Protein AF-A0A8K9WT64-F1 (afdb_monomer_lite)

Sequence (60 aa):
MSENILSYSMKRRLNQDVLPFSAFLTGDFCRRHSYLRVSMMEECNLRCKHFEQYYSISRQ

pLDDT: mean 72.9, std 15.62, range [37.66, 92.06]

Organism: Oncorhynchus mykiss (NCBI:txid8022)

Structure (mmCIF, N/CA/C/O backbone):
data_AF-A0A8K9WT64-F1
#
_entry.id   AF-A0A8K9WT64-F1
#
loop_
_atom_site.group_PDB
_atom_site.id
_atom_site.type_symbol
_atom_site.label_atom_id
_atom_site.label_alt_id
_atom_site.label_comp_id
_atom_site.label_asym_id
_atom_site.label_entity_id
_atom_site.label_seq_id
_atom_site.pdbx_PDB_ins_code
_atom_site.Cartn_x
_atom_site.Cartn_y
_atom_site.Cartn_z
_atom_site.occupancy
_atom_site.B_iso_or_equiv
_atom_site.auth_seq_id
_atom_site.auth_comp_id
_atom_site.auth_asym_id
_atom_site.auth_atom_id
_atom_site.pdbx_PDB_model_num
ATOM 1 N N . MET A 1 1 ? 32.354 -43.185 -32.253 1.00 37.66 1 MET A N 1
ATOM 2 C CA . MET A 1 1 ? 32.900 -41.811 -32.338 1.00 37.66 1 MET A CA 1
ATOM 3 C C . MET A 1 1 ? 32.020 -41.071 -33.326 1.00 37.66 1 MET A C 1
ATOM 5 O O . MET A 1 1 ? 31.959 -41.527 -34.452 1.00 37.66 1 MET A O 1
ATOM 9 N N . SER A 1 2 ? 31.221 -40.060 -33.015 1.00 37.94 2 SER A N 1
ATOM 10 C CA . SER A 1 2 ? 31.172 -39.065 -31.935 1.00 37.94 2 SER A CA 1
ATOM 11 C C . SER A 1 2 ? 29.698 -38.627 -31.811 1.00 37.94 2 SER A C 1
ATOM 13 O O . SER A 1 2 ? 29.069 -38.346 -32.825 1.00 37.94 2 SER A O 1
ATOM 15 N N . GLU A 1 3 ? 29.060 -38.829 -30.659 1.00 45.34 3 GLU A N 1
ATOM 16 C CA . GLU A 1 3 ? 28.794 -37.784 -29.648 1.00 45.34 3 GLU A CA 1
ATOM 17 C C . GLU A 1 3 ? 27.842 -36.666 -30.122 1.00 45.34 3 GLU A C 1
ATOM 19 O O . GLU A 1 3 ? 28.216 -35.763 -30.863 1.00 45.34 3 GLU A O 1
ATOM 24 N N . ASN A 1 4 ? 26.598 -36.772 -29.638 1.00 53.41 4 ASN A N 1
ATOM 25 C CA . ASN A 1 4 ? 25.768 -35.703 -29.078 1.00 53.41 4 ASN A CA 1
ATOM 26 C C . ASN A 1 4 ? 25.894 -34.293 -29.666 1.00 53.41 4 ASN A C 1
ATOM 28 O O . ASN A 1 4 ? 26.686 -33.485 -29.192 1.00 53.41 4 ASN A O 1
ATOM 32 N N . ILE A 1 5 ? 24.935 -33.914 -30.513 1.00 50.56 5 ILE A N 1
ATOM 33 C CA . ILE A 1 5 ? 24.424 -32.541 -30.475 1.00 50.56 5 ILE A CA 1
ATOM 34 C C . ILE A 1 5 ? 22.895 -32.607 -30.490 1.00 50.56 5 ILE A C 1
ATOM 36 O O . ILE A 1 5 ? 22.236 -32.340 -31.494 1.00 50.56 5 ILE A O 1
ATOM 40 N N . LEU A 1 6 ? 22.329 -32.943 -29.325 1.00 49.72 6 LEU A N 1
ATOM 41 C CA . LEU A 1 6 ? 21.040 -32.405 -28.879 1.00 49.72 6 LEU A CA 1
ATOM 42 C C . LEU A 1 6 ? 21.177 -30.874 -28.848 1.00 49.72 6 LEU A C 1
ATOM 44 O O . LEU A 1 6 ? 21.372 -30.251 -27.807 1.00 49.72 6 LEU A O 1
ATOM 48 N N . SER A 1 7 ? 21.157 -30.265 -30.032 1.00 45.62 7 SER A N 1
ATOM 49 C CA . SER A 1 7 ? 21.124 -28.824 -30.216 1.00 45.62 7 SER A CA 1
ATOM 50 C C . SER A 1 7 ? 19.722 -28.388 -29.842 1.00 45.62 7 SER A C 1
ATOM 52 O O . SER A 1 7 ? 18.795 -28.444 -30.644 1.00 45.62 7 SER A O 1
ATOM 54 N N . TYR A 1 8 ? 19.585 -28.045 -28.567 1.00 50.69 8 TYR A N 1
ATOM 55 C CA . TYR A 1 8 ? 18.524 -27.275 -27.941 1.00 50.69 8 TYR A CA 1
ATOM 56 C C . TYR A 1 8 ? 17.936 -26.221 -28.903 1.00 50.69 8 TYR A C 1
ATOM 58 O O . TYR A 1 8 ? 18.314 -25.049 -28.885 1.00 50.69 8 TYR A O 1
ATOM 66 N N . SER A 1 9 ? 16.986 -26.606 -29.758 1.00 52.78 9 SER A N 1
ATOM 67 C CA . SER A 1 9 ? 16.320 -25.690 -30.690 1.00 52.78 9 SER A CA 1
ATOM 68 C C . SER A 1 9 ? 15.100 -25.034 -30.042 1.00 52.78 9 SER A C 1
ATOM 70 O O . SER A 1 9 ? 14.075 -24.821 -30.685 1.00 52.78 9 SER A O 1
ATOM 72 N N . MET A 1 10 ? 15.204 -24.693 -28.756 1.00 58.12 10 MET A N 1
ATOM 73 C CA . MET A 1 10 ? 14.192 -23.931 -28.025 1.00 58.12 10 MET A CA 1
ATOM 74 C C . MET A 1 10 ? 14.728 -22.538 -27.679 1.00 58.12 10 MET A C 1
ATOM 76 O O . MET A 1 10 ? 14.641 -22.048 -26.558 1.00 58.12 10 MET A O 1
ATOM 80 N N . LYS A 1 11 ? 15.324 -21.874 -28.673 1.00 60.84 11 LYS A N 1
ATOM 81 C CA . LYS A 1 11 ? 15.649 -20.448 -28.614 1.00 60.84 11 LYS A CA 1
ATOM 82 C C . LYS A 1 11 ? 14.991 -19.750 -29.791 1.00 60.84 11 LYS A C 1
ATOM 84 O O . LYS A 1 11 ? 15.461 -19.878 -30.920 1.00 60.84 11 LYS A O 1
ATOM 89 N N . ARG A 1 12 ? 13.936 -18.993 -29.471 1.00 57.25 12 ARG A N 1
ATOM 90 C CA . ARG A 1 12 ? 13.567 -17.665 -30.011 1.00 57.25 12 ARG A CA 1
ATOM 91 C C . ARG A 1 12 ? 12.045 -17.510 -30.090 1.00 57.25 12 ARG A C 1
ATOM 93 O O . ARG A 1 12 ? 11.503 -17.705 -31.165 1.00 57.25 12 ARG A O 1
ATOM 100 N N . ARG A 1 13 ? 11.401 -17.117 -28.978 1.00 57.50 13 ARG A N 1
ATOM 101 C CA . ARG A 1 13 ? 10.251 -16.171 -28.917 1.00 57.50 13 ARG A CA 1
ATOM 102 C C . ARG A 1 13 ? 10.068 -15.527 -27.523 1.00 57.50 13 ARG A C 1
ATOM 104 O O . ARG A 1 13 ? 8.977 -15.102 -27.189 1.00 57.50 13 ARG A O 1
ATOM 111 N N . LEU A 1 14 ? 11.111 -15.433 -26.692 1.00 58.88 14 LEU A N 1
ATOM 112 C CA . LEU A 1 14 ? 10.983 -14.826 -25.353 1.00 58.88 14 LEU A CA 1
ATOM 113 C C . LEU A 1 14 ? 11.227 -13.308 -25.318 1.00 58.88 14 LEU A C 1
ATOM 115 O O . LEU A 1 14 ? 11.248 -12.749 -24.239 1.00 58.88 14 LEU A O 1
ATOM 119 N N . ASN A 1 15 ? 11.437 -12.632 -26.452 1.00 56.69 15 ASN A N 1
ATOM 120 C CA . ASN A 1 15 ? 12.021 -11.281 -26.446 1.00 56.69 15 ASN A CA 1
ATOM 121 C C . ASN A 1 15 ? 11.266 -10.222 -27.258 1.00 56.69 15 ASN A C 1
ATOM 123 O O . ASN A 1 15 ? 11.867 -9.200 -27.569 1.00 56.69 15 ASN A O 1
ATOM 127 N N . GLN A 1 16 ? 10.000 -10.429 -27.633 1.00 58.59 16 GLN A N 1
ATOM 128 C CA . GLN A 1 16 ? 9.259 -9.353 -28.318 1.00 58.59 16 GLN A CA 1
ATOM 129 C C . GLN A 1 16 ? 8.160 -8.712 -27.470 1.00 58.59 16 GLN A C 1
ATOM 131 O O . GLN A 1 16 ? 7.955 -7.516 -27.615 1.00 58.59 16 GLN A O 1
ATOM 136 N N . ASP A 1 17 ? 7.610 -9.421 -26.478 1.00 66.38 17 ASP A N 1
ATOM 137 C CA . ASP A 1 17 ? 6.513 -8.890 -25.651 1.00 66.38 17 ASP A CA 1
ATOM 138 C C . ASP A 1 17 ? 6.743 -9.059 -24.138 1.00 66.38 17 ASP A C 1
ATOM 140 O O . ASP A 1 17 ? 5.794 -9.133 -23.357 1.00 66.38 17 ASP A O 1
ATOM 144 N N . VAL A 1 18 ? 8.000 -9.155 -23.683 1.00 74.25 18 VAL A N 1
ATOM 145 C CA . VAL A 1 18 ? 8.269 -9.135 -22.236 1.00 74.25 18 VAL A CA 1
ATOM 146 C C . VAL A 1 18 ? 8.119 -7.702 -21.754 1.00 74.25 18 VAL A C 1
ATOM 148 O O . VAL A 1 18 ? 9.010 -6.871 -21.932 1.00 74.25 18 VAL A O 1
ATOM 151 N N . LEU A 1 19 ? 6.957 -7.419 -21.169 1.00 78.31 19 LEU A N 1
ATOM 152 C CA . LEU A 1 19 ? 6.670 -6.135 -20.549 1.00 78.31 19 LEU A CA 1
ATOM 153 C C . LEU A 1 19 ? 7.701 -5.836 -19.448 1.00 78.31 19 LEU A C 1
ATOM 155 O O .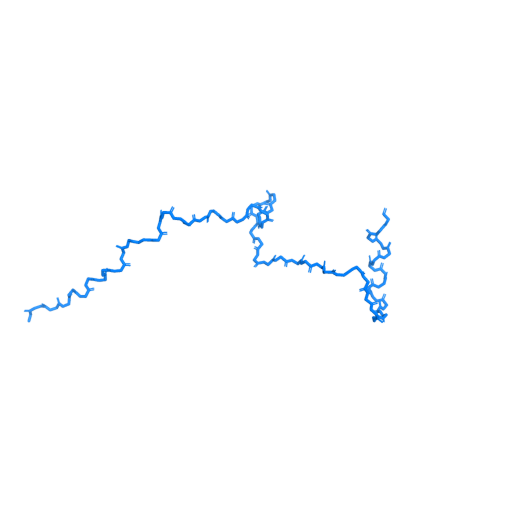 LEU A 1 19 ? 8.124 -6.750 -18.728 1.00 78.31 19 LEU A O 1
ATOM 159 N N . PRO A 1 20 ? 8.105 -4.562 -19.291 1.00 84.25 20 PRO A N 1
ATOM 160 C CA . PRO A 1 20 ? 8.953 -4.165 -18.179 1.00 84.25 20 PRO A CA 1
ATOM 161 C C . PRO A 1 20 ? 8.260 -4.462 -16.844 1.00 84.25 20 PRO A C 1
ATOM 163 O O . PRO A 1 20 ? 7.032 -4.529 -16.752 1.00 84.25 20 PRO A O 1
ATOM 166 N N . PHE A 1 21 ? 9.059 -4.631 -15.788 1.00 83.62 21 PHE A N 1
ATOM 167 C CA . PHE A 1 21 ? 8.530 -4.817 -14.439 1.00 83.62 21 PHE A CA 1
ATOM 168 C C . PHE A 1 21 ? 7.631 -3.635 -14.055 1.00 83.62 21 PHE A C 1
ATOM 170 O O . PHE A 1 21 ? 7.947 -2.487 -14.369 1.00 83.62 21 PHE A O 1
ATOM 177 N N . SER A 1 22 ? 6.510 -3.921 -13.387 1.00 87.50 22 SER A N 1
ATOM 178 C CA . SER A 1 22 ? 5.526 -2.896 -13.042 1.00 87.50 22 SER A CA 1
ATOM 179 C C . SER A 1 22 ? 6.180 -1.759 -12.253 1.00 87.50 22 SER A C 1
ATOM 181 O O . SER A 1 22 ? 6.730 -1.979 -11.171 1.00 87.50 22 SER A O 1
ATOM 183 N N . ALA A 1 23 ? 6.089 -0.536 -12.782 1.00 87.25 23 ALA A N 1
ATOM 184 C CA . ALA A 1 23 ? 6.594 0.665 -12.117 1.00 87.25 23 ALA A CA 1
ATOM 185 C C . ALA A 1 23 ? 5.957 0.847 -10.730 1.00 87.25 23 ALA A C 1
ATOM 187 O O . ALA A 1 23 ? 6.617 1.285 -9.800 1.00 87.25 23 ALA A O 1
ATOM 188 N N . PHE A 1 24 ? 4.710 0.401 -10.562 1.00 87.38 24 PHE A N 1
ATOM 189 C CA . PHE A 1 24 ? 3.999 0.423 -9.285 1.00 87.38 24 PHE A CA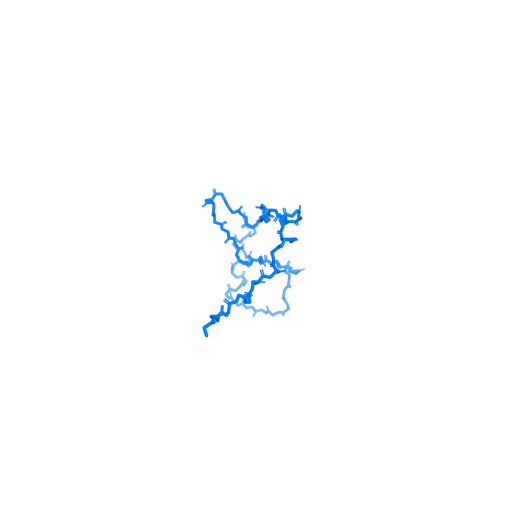 1
ATOM 190 C C . PHE A 1 24 ? 4.657 -0.444 -8.195 1.00 87.38 24 PHE A C 1
ATOM 192 O O . PHE A 1 24 ? 4.554 -0.145 -7.011 1.00 87.38 24 PHE A O 1
ATOM 199 N N . LEU A 1 25 ? 5.356 -1.515 -8.581 1.00 90.88 25 LEU A N 1
ATOM 200 C CA . LEU A 1 25 ? 6.104 -2.368 -7.652 1.00 90.88 25 LEU A CA 1
ATOM 201 C C . LEU A 1 25 ? 7.569 -1.936 -7.512 1.00 90.88 25 LEU A C 1
ATOM 203 O O . LEU A 1 25 ? 8.369 -2.666 -6.922 1.00 90.88 25 LEU A O 1
ATOM 207 N N . THR A 1 26 ? 7.932 -0.776 -8.056 1.00 90.94 26 THR A N 1
ATOM 208 C CA . THR A 1 26 ? 9.274 -0.204 -7.962 1.00 90.94 26 THR A CA 1
ATOM 209 C C . THR A 1 26 ? 9.214 1.011 -7.044 1.00 90.94 26 THR A C 1
ATOM 211 O O . THR A 1 26 ? 8.628 2.025 -7.398 1.00 90.94 26 THR A O 1
ATOM 214 N N . GLY A 1 27 ? 9.790 0.900 -5.847 1.00 85.00 27 GLY A N 1
ATO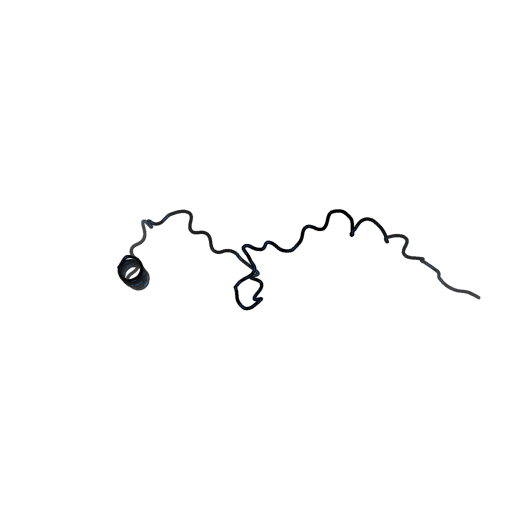M 215 C CA . GLY A 1 27 ? 9.901 2.036 -4.926 1.00 85.00 27 GLY A CA 1
ATOM 216 C C . GLY A 1 27 ? 11.052 2.978 -5.298 1.00 85.00 27 GLY A C 1
ATOM 217 O O . GLY A 1 27 ? 11.945 2.604 -6.061 1.00 85.00 27 GLY A O 1
ATOM 218 N N . ASP A 1 28 ? 11.089 4.160 -4.677 1.00 82.06 28 ASP A N 1
ATOM 219 C CA . ASP A 1 28 ? 12.050 5.242 -4.975 1.00 82.06 28 ASP A CA 1
ATOM 220 C C . ASP A 1 28 ? 13.528 4.824 -4.868 1.00 82.06 28 ASP A C 1
ATOM 222 O O . ASP A 1 28 ? 14.391 5.321 -5.586 1.00 82.06 28 ASP A O 1
ATOM 226 N N . PHE A 1 29 ? 13.834 3.849 -4.007 1.00 84.25 29 PHE A N 1
ATOM 227 C CA . PHE A 1 29 ? 15.192 3.331 -3.790 1.00 84.25 29 PHE A CA 1
ATOM 228 C C . PHE A 1 29 ? 15.532 2.113 -4.662 1.00 84.25 29 PHE A C 1
ATOM 230 O O . PHE A 1 29 ? 16.305 1.252 -4.240 1.00 84.25 29 PHE A O 1
ATOM 237 N N . CYS A 1 30 ? 14.913 1.983 -5.841 1.00 76.06 30 CYS A N 1
ATOM 238 C CA . CYS A 1 30 ? 15.083 0.834 -6.740 1.00 76.06 30 CYS A CA 1
ATOM 239 C C . CYS A 1 30 ? 14.798 -0.520 -6.045 1.00 76.06 30 CYS A C 1
ATOM 241 O O . CYS A 1 30 ? 15.349 -1.569 -6.387 1.00 76.06 30 CYS A O 1
ATOM 243 N N . ARG A 1 31 ? 13.927 -0.509 -5.025 1.00 86.06 31 ARG A N 1
ATOM 244 C CA . ARG A 1 31 ? 13.448 -1.731 -4.370 1.00 86.06 31 ARG A CA 1
ATOM 245 C C . ARG A 1 31 ? 12.306 -2.297 -5.201 1.00 86.06 31 ARG A C 1
ATOM 247 O O . ARG A 1 31 ? 11.351 -1.586 -5.500 1.00 86.06 31 ARG A O 1
ATOM 254 N N . ARG A 1 32 ? 12.401 -3.581 -5.549 1.00 90.12 32 ARG A N 1
ATOM 255 C CA . ARG A 1 32 ? 11.330 -4.313 -6.235 1.00 90.12 32 ARG A CA 1
ATOM 256 C C . ARG A 1 32 ? 10.492 -5.059 -5.209 1.00 90.12 32 ARG A C 1
ATOM 258 O O . ARG A 1 32 ? 11.005 -5.941 -4.521 1.00 90.12 32 ARG A O 1
ATOM 265 N N . HIS A 1 33 ? 9.218 -4.712 -5.114 1.00 92.06 33 HIS A N 1
ATOM 266 C CA . HIS A 1 33 ? 8.271 -5.400 -4.250 1.00 92.06 33 HIS A CA 1
ATOM 267 C C . HIS A 1 33 ? 7.864 -6.732 -4.884 1.00 92.06 33 HIS A C 1
ATOM 269 O O . HIS A 1 33 ? 7.441 -6.780 -6.037 1.00 92.06 33 HIS A O 1
ATOM 275 N N . SER A 1 34 ? 7.999 -7.825 -4.133 1.00 89.62 34 SER A N 1
ATOM 276 C CA . SER A 1 34 ? 7.582 -9.161 -4.577 1.00 89.62 34 SER A CA 1
ATOM 277 C C . SER A 1 34 ? 6.088 -9.418 -4.377 1.00 89.62 34 SER A C 1
ATOM 279 O O . SER A 1 34 ? 5.548 -10.352 -4.962 1.00 89.62 34 SER A O 1
ATOM 281 N N . TYR A 1 35 ? 5.423 -8.600 -3.560 1.00 89.56 35 TYR A N 1
ATOM 282 C CA . TYR A 1 35 ? 3.995 -8.687 -3.295 1.00 89.56 35 TYR A CA 1
ATOM 283 C C . TYR A 1 35 ? 3.384 -7.298 -3.145 1.00 89.56 35 TYR A C 1
ATOM 285 O O . TYR A 1 35 ? 4.046 -6.341 -2.739 1.00 89.56 35 TYR A O 1
ATOM 293 N N . LEU A 1 36 ? 2.089 -7.226 -3.434 1.00 88.75 36 LEU A N 1
ATOM 294 C CA . LEU A 1 36 ? 1.261 -6.058 -3.198 1.00 88.75 36 LEU A CA 1
ATOM 295 C C . LEU A 1 36 ? 0.247 -6.383 -2.103 1.00 88.75 36 LEU A C 1
ATOM 297 O O . LEU A 1 36 ? -0.527 -7.329 -2.235 1.00 88.75 36 LEU A O 1
ATOM 301 N N . ARG A 1 37 ? 0.230 -5.590 -1.029 1.00 89.69 37 ARG A N 1
ATOM 302 C CA . ARG A 1 37 ? -0.817 -5.672 -0.007 1.00 89.69 37 ARG A CA 1
ATOM 303 C C . ARG A 1 37 ? -1.967 -4.747 -0.400 1.00 89.69 37 ARG A C 1
ATOM 305 O O . ARG A 1 37 ? -1.840 -3.536 -0.272 1.00 89.69 37 ARG A O 1
ATOM 312 N N . VAL A 1 38 ? -3.079 -5.323 -0.846 1.00 88.38 38 VAL A N 1
ATOM 313 C CA . VAL A 1 38 ? -4.339 -4.598 -1.064 1.00 88.38 38 VAL A CA 1
ATOM 314 C C . VAL A 1 38 ? -5.315 -4.976 0.043 1.00 88.38 38 VAL A C 1
ATOM 316 O O . VAL A 1 38 ? -5.529 -6.161 0.294 1.00 88.38 38 VAL A O 1
ATOM 319 N N . SER A 1 39 ? -5.910 -3.982 0.697 1.00 86.88 39 SER A N 1
ATOM 320 C CA . SER A 1 39 ? -7.025 -4.184 1.626 1.00 86.88 39 SER A CA 1
ATOM 321 C C . SER A 1 39 ? -8.331 -3.925 0.885 1.00 86.88 39 SER A C 1
ATOM 323 O O . SER A 1 39 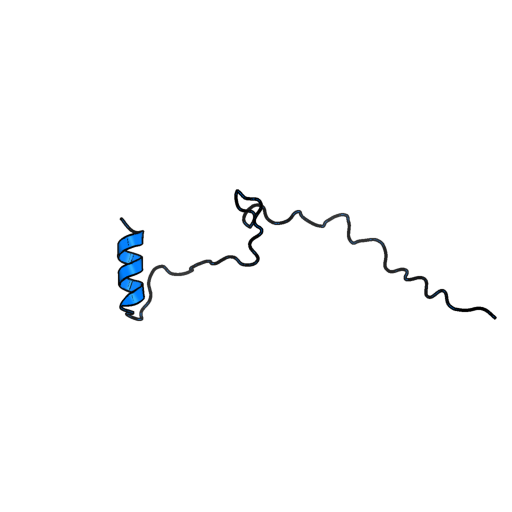? -8.505 -2.858 0.310 1.00 86.88 39 SER A O 1
ATOM 325 N N . MET A 1 40 ? -9.241 -4.898 0.879 1.00 89.31 40 MET A N 1
ATOM 326 C CA . MET A 1 40 ? -10.536 -4.771 0.192 1.00 89.31 40 MET A CA 1
ATOM 327 C C . MET A 1 40 ? -11.615 -4.111 1.054 1.00 89.31 40 MET A C 1
ATOM 329 O O . MET A 1 40 ? -12.596 -3.602 0.526 1.00 89.31 40 MET A O 1
ATOM 333 N N . MET A 1 41 ? -11.447 -4.142 2.375 1.00 87.25 41 MET A N 1
ATOM 334 C CA . MET A 1 41 ? -12.376 -3.564 3.339 1.00 87.25 41 MET A CA 1
ATOM 335 C C . MET A 1 41 ? -11.589 -2.800 4.394 1.00 87.25 41 MET A C 1
ATOM 337 O O . MET A 1 41 ? -10.552 -3.272 4.867 1.00 87.25 41 MET A O 1
ATOM 341 N N . GLU A 1 42 ? -12.099 -1.632 4.765 1.00 82.75 42 GLU A N 1
ATOM 342 C CA . GLU A 1 42 ? -11.556 -0.837 5.869 1.00 82.75 42 GLU A CA 1
ATOM 343 C C . GLU A 1 42 ? -12.113 -1.296 7.223 1.00 82.75 42 GLU A C 1
ATOM 345 O O . GLU A 1 42 ? -11.472 -1.108 8.256 1.00 82.75 42 GLU A O 1
ATOM 350 N N . GLU A 1 43 ? -13.273 -1.957 7.215 1.00 82.62 43 GLU A N 1
ATOM 351 C CA . GLU A 1 43 ? -13.960 -2.440 8.409 1.00 82.62 43 GLU A CA 1
ATOM 352 C C . GLU A 1 43 ?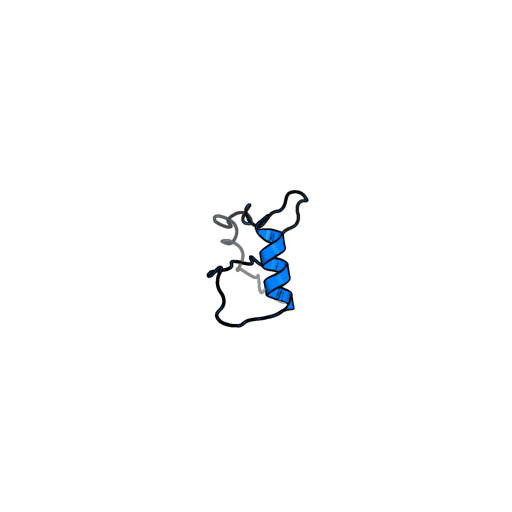 -13.813 -3.956 8.578 1.00 82.62 43 GLU A C 1
ATOM 354 O O . GLU A 1 43 ? -13.836 -4.731 7.620 1.00 82.62 43 GLU A O 1
ATOM 359 N N . CYS A 1 44 ? -13.663 -4.382 9.831 1.00 80.31 44 CYS A N 1
ATOM 360 C CA . CYS A 1 44 ? -13.588 -5.782 10.222 1.00 80.31 44 CYS A CA 1
ATOM 361 C C . CYS A 1 44 ? -14.577 -6.043 11.362 1.00 80.31 44 CYS A C 1
ATOM 363 O O . CYS A 1 44 ? -14.611 -5.299 12.339 1.00 80.31 44 CYS A O 1
ATOM 365 N N . ASN A 1 45 ? -15.338 -7.137 11.272 1.00 86.44 45 ASN A N 1
ATOM 366 C CA . ASN A 1 45 ? -16.322 -7.520 12.293 1.00 86.44 45 ASN A CA 1
ATOM 367 C C . ASN A 1 45 ? -15.682 -8.096 13.573 1.00 86.44 45 ASN A C 1
ATOM 369 O O . ASN A 1 45 ? -16.377 -8.340 14.559 1.00 86.44 45 ASN A O 1
ATOM 373 N N . LEU A 1 46 ? -14.366 -8.332 13.569 1.00 86.00 46 LEU A N 1
ATOM 374 C CA . LEU A 1 46 ? -13.611 -8.805 14.727 1.00 86.00 46 LEU A CA 1
ATOM 375 C C . LEU A 1 46 ? -12.949 -7.629 15.446 1.00 86.00 46 LEU A C 1
ATOM 377 O O . LEU A 1 46 ? -12.188 -6.870 14.847 1.00 86.00 46 LEU A O 1
ATOM 381 N N . ARG A 1 47 ? -13.179 -7.530 16.758 1.00 84.06 47 ARG A N 1
ATOM 382 C CA . ARG A 1 47 ? -12.546 -6.518 17.611 1.00 84.06 47 ARG A CA 1
ATOM 383 C C . ARG A 1 47 ? -11.214 -7.026 18.144 1.00 84.06 47 ARG A C 1
ATOM 385 O O . ARG A 1 47 ? -11.170 -7.962 18.940 1.00 84.06 47 ARG A O 1
ATOM 392 N N . CYS A 1 48 ? -10.122 -6.410 17.700 1.00 83.75 48 CYS A N 1
ATOM 393 C CA . CYS A 1 48 ? -8.766 -6.741 18.129 1.00 83.75 48 CYS A CA 1
ATOM 394 C C . CYS A 1 48 ? -8.106 -5.513 18.761 1.00 83.75 48 CYS A C 1
ATOM 396 O O . CYS A 1 48 ? -7.875 -4.517 18.077 1.00 83.75 48 CYS A O 1
ATOM 398 N N . LYS A 1 49 ? -7.732 -5.611 20.046 1.00 80.69 49 LYS A N 1
ATOM 399 C CA . LYS A 1 49 ? -7.145 -4.496 20.815 1.00 80.69 49 LYS A CA 1
ATOM 400 C C . LYS A 1 49 ? -5.917 -3.875 20.139 1.00 80.69 49 LYS A C 1
ATOM 402 O O . LYS A 1 49 ? -5.777 -2.661 20.113 1.00 80.69 49 LYS A O 1
ATOM 407 N N . HIS A 1 50 ? -5.034 -4.705 19.584 1.00 82.44 50 HIS A N 1
ATOM 408 C CA . HIS A 1 50 ? -3.805 -4.228 18.947 1.00 82.44 50 HIS A CA 1
ATOM 409 C C . HIS A 1 50 ? -4.077 -3.480 17.632 1.00 82.44 50 HIS A C 1
ATOM 411 O O . HIS A 1 50 ? -3.389 -2.522 17.294 1.00 82.44 50 HIS A O 1
ATOM 417 N N . PHE A 1 51 ? -5.100 -3.907 16.894 1.00 78.56 51 PHE A N 1
ATOM 418 C CA . PHE A 1 51 ? -5.408 -3.368 15.575 1.00 78.56 51 PHE A CA 1
ATOM 419 C C . PHE A 1 51 ? -6.284 -2.109 15.636 1.00 78.56 51 PHE A C 1
ATOM 421 O O . PHE A 1 51 ? -6.071 -1.182 14.859 1.00 78.56 51 PHE A O 1
ATOM 428 N N . GLU A 1 52 ? -7.206 -2.022 16.601 1.00 73.62 52 GLU A N 1
ATOM 429 C CA . GLU A 1 52 ? -8.017 -0.815 16.839 1.00 73.62 52 GLU A CA 1
ATOM 430 C C . GLU A 1 52 ? -7.143 0.402 17.185 1.00 73.62 52 GLU A C 1
ATOM 432 O O . GLU A 1 52 ? -7.369 1.510 16.689 1.00 73.62 52 GLU A O 1
ATOM 437 N N . GLN A 1 53 ? -6.084 0.185 17.971 1.00 69.44 53 GLN A N 1
ATOM 438 C CA . GLN A 1 53 ? -5.125 1.236 18.305 1.00 69.44 53 GLN A CA 1
ATOM 439 C C . GLN A 1 53 ? -4.367 1.735 17.061 1.00 69.44 53 GLN A C 1
ATOM 441 O O . GLN A 1 53 ? -4.188 2.939 16.894 1.00 69.44 53 GLN A O 1
ATOM 446 N N . TYR A 1 54 ? -3.971 0.831 16.158 1.00 69.50 54 TYR A N 1
ATOM 447 C CA . TYR A 1 54 ? -3.267 1.175 14.917 1.00 69.50 54 TYR A CA 1
ATOM 448 C C . TYR A 1 54 ? -4.141 1.979 13.938 1.00 69.50 54 TYR A C 1
ATOM 450 O O . TYR A 1 54 ? -3.679 2.963 13.355 1.00 69.50 54 TYR A O 1
ATOM 458 N N . TYR A 1 55 ? -5.416 1.606 13.790 1.00 68.81 55 TYR A N 1
ATOM 459 C CA . TYR A 1 55 ? -6.353 2.341 12.932 1.00 68.81 55 TYR A CA 1
ATOM 460 C C . TYR A 1 55 ? -6.611 3.768 13.414 1.00 68.81 55 TYR A C 1
ATOM 462 O O . TYR A 1 55 ? -6.704 4.684 12.599 1.00 68.81 55 TYR A O 1
ATOM 470 N N . SER A 1 56 ? -6.683 3.959 14.731 1.00 61.69 56 SER A N 1
ATOM 471 C CA . SER A 1 56 ? -6.892 5.276 15.339 1.00 61.69 56 SER A CA 1
ATOM 472 C C . SER A 1 56 ? -5.729 6.234 15.050 1.00 61.69 56 SER A C 1
ATOM 474 O O . SER A 1 56 ? -5.955 7.410 14.791 1.00 61.69 56 SER A O 1
ATOM 476 N N . ILE A 1 57 ? -4.493 5.724 15.037 1.00 61.22 57 ILE A N 1
ATOM 477 C CA . ILE A 1 57 ? -3.278 6.511 14.765 1.00 61.22 57 ILE A CA 1
ATOM 478 C C . ILE A 1 57 ? -3.147 6.856 13.274 1.00 61.22 57 ILE A C 1
ATOM 480 O O . ILE A 1 57 ? -2.639 7.912 12.930 1.00 61.22 57 ILE A O 1
ATOM 484 N N . SER A 1 58 ? -3.611 5.977 12.383 1.0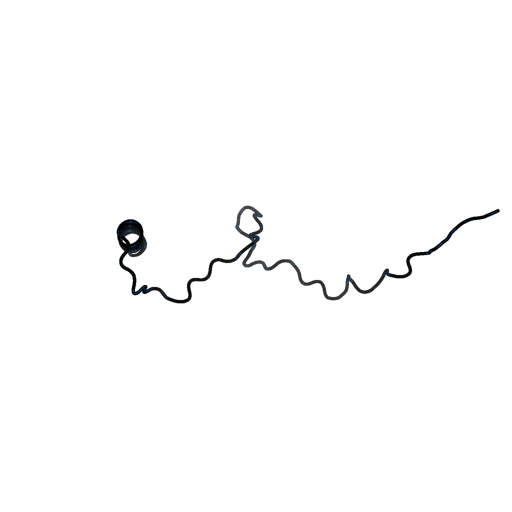0 60.75 58 SER A N 1
ATOM 485 C CA . SER A 1 58 ? -3.442 6.142 10.931 1.00 60.75 58 SER A CA 1
ATOM 486 C C . SER A 1 58 ? -4.454 7.103 10.286 1.00 60.75 58 SER A C 1
ATOM 488 O O . SER A 1 58 ? -4.309 7.424 9.110 1.00 60.75 58 SER A O 1
ATOM 490 N N . ARG A 1 59 ? -5.508 7.511 11.012 1.00 62.44 59 ARG A N 1
ATOM 491 C CA . ARG A 1 59 ? -6.565 8.426 10.531 1.00 62.44 59 ARG A CA 1
ATOM 492 C C . ARG A 1 59 ? -6.427 9.877 11.033 1.00 62.44 59 ARG A C 1
ATOM 494 O O . ARG A 1 59 ? -7.251 10.700 10.640 1.00 62.44 59 ARG A O 1
ATOM 501 N N . GLN A 1 60 ? -5.451 10.178 11.894 1.00 51.66 60 GLN A N 1
ATOM 502 C CA . GLN A 1 60 ? -5.062 11.551 12.263 1.00 51.66 60 GLN A CA 1
ATOM 503 C C . GLN A 1 60 ? -3.997 12.080 11.305 1.00 51.66 60 GLN A C 1
ATOM 505 O O . GLN A 1 60 ? -4.054 13.294 11.015 1.00 51.66 60 GLN A O 1
#

Foldseek 3Di:
DDDDDPPPPPDDDPPDPPDPQDPVQQDPVRDGHPDDDDDPDPDDPDDDPVVVVVSVVVVD

Radius of gyration: 24.62 Å; chains: 1; bounding box: 49×53×53 Å

Secondary structure (DSSP, 8-state):
-----------SSSSSS-PPPPGGGB-TTSPBPS-----S-S--SS--HHHHHHHHHHT-